Protein AF-A0A538LTF7-F1 (afdb_monomer_lite)

Radius of gyration: 25.53 Å; chains: 1; bounding box: 31×48×80 Å

Secondary structure (DSSP, 8-state):
---------PPPPSS--------TTHHHHHHHHHHHHHHHTT--HHHHHHHTT-SSHHHHHHHHGGGS---HHHHHHHHHHHHHHTTHHHHHHHHH--

Foldseek 3Di:
DDDDDDDPDDDDDDDPDDPPPPPPDPVVVVLVVVLLVCQVVVHDLVVNCVVSVPPDSCVSCVVCVVSHDDCVVVVVVVVVVVCVVVVVVVVVVVVVVD

pLDDT: mean 74.37, std 16.89, range [33.66, 91.5]

Structure (mmCIF, N/CA/C/O backbone):
data_AF-A0A538LTF7-F1
#
_entry.id   AF-A0A538LTF7-F1
#
loop_
_atom_site.group_PDB
_atom_site.id
_atom_site.type_symbol
_atom_site.label_atom_id
_atom_site.label_alt_id
_atom_site.label_comp_id
_atom_site.label_asym_id
_atom_site.label_entity_id
_atom_site.label_seq_id
_atom_site.pdbx_PDB_ins_code
_atom_site.Cartn_x
_atom_site.Cartn_y
_atom_site.Cartn_z
_atom_site.occupancy
_atom_site.B_iso_or_equiv
_atom_site.auth_seq_id
_atom_site.auth_comp_id
_atom_site.auth_asym_id
_atom_site.auth_atom_id
_atom_site.pdbx_PDB_model_num
ATOM 1 N N . MET A 1 1 ? 23.570 -23.652 13.496 1.00 35.69 1 MET A N 1
ATOM 2 C CA . MET A 1 1 ? 24.405 -23.345 14.677 1.00 35.69 1 MET A CA 1
ATOM 3 C C . MET A 1 1 ? 23.612 -22.445 15.606 1.00 35.69 1 MET A C 1
ATOM 5 O O . MET A 1 1 ? 23.249 -21.344 15.222 1.00 35.69 1 MET A O 1
ATOM 9 N N . ALA A 1 2 ? 23.265 -22.984 16.771 1.00 36.03 2 ALA A N 1
ATOM 10 C CA . ALA A 1 2 ? 22.436 -22.358 17.787 1.00 36.03 2 ALA A CA 1
ATOM 11 C C . ALA A 1 2 ? 23.176 -21.226 18.514 1.00 36.03 2 ALA A C 1
ATOM 13 O O . ALA A 1 2 ? 24.363 -21.356 18.813 1.00 36.03 2 ALA A O 1
ATOM 14 N N . ARG A 1 3 ? 22.456 -20.169 18.898 1.00 33.66 3 ARG A N 1
ATOM 15 C CA . ARG A 1 3 ? 22.803 -19.409 20.101 1.00 33.66 3 ARG A CA 1
ATOM 16 C C . ARG A 1 3 ? 21.620 -19.430 21.051 1.00 33.66 3 ARG A C 1
ATOM 18 O O . ARG A 1 3 ? 20.599 -18.791 20.834 1.00 33.66 3 ARG A O 1
ATOM 25 N N . ALA A 1 4 ? 21.799 -20.266 22.066 1.00 43.81 4 ALA A N 1
ATOM 26 C CA . ALA A 1 4 ? 20.948 -20.415 23.221 1.00 43.81 4 ALA A CA 1
ATOM 27 C C . ALA A 1 4 ? 20.905 -19.102 24.014 1.00 43.81 4 ALA A C 1
ATOM 29 O O . ALA A 1 4 ? 21.946 -18.548 24.361 1.00 43.81 4 ALA A O 1
ATOM 30 N N . GLY A 1 5 ? 19.696 -18.637 24.316 1.00 35.97 5 GLY A N 1
ATOM 31 C CA . GLY A 1 5 ? 19.424 -17.523 25.218 1.00 35.97 5 GLY A CA 1
ATOM 32 C C . GLY A 1 5 ? 18.639 -18.011 26.428 1.00 35.97 5 GLY A C 1
ATOM 33 O O . GLY A 1 5 ? 17.439 -17.803 26.505 1.00 35.97 5 GLY A O 1
ATOM 34 N N . VAL A 1 6 ? 19.336 -18.741 27.301 1.00 42.59 6 VAL A N 1
ATOM 35 C CA . VAL A 1 6 ? 19.113 -18.945 28.746 1.00 42.59 6 VAL A CA 1
ATOM 36 C C . VAL A 1 6 ? 17.676 -18.735 29.255 1.00 42.59 6 VAL A C 1
ATOM 38 O O . VAL A 1 6 ? 17.276 -17.632 29.628 1.00 42.59 6 VAL A O 1
ATOM 41 N N . LEU A 1 7 ? 16.940 -19.843 29.381 1.00 38.91 7 LEU A N 1
ATOM 42 C CA . LEU A 1 7 ? 15.726 -19.929 30.190 1.00 38.91 7 LEU A CA 1
ATOM 43 C C . LEU A 1 7 ? 16.117 -19.699 31.663 1.00 38.91 7 LEU A C 1
ATOM 45 O O . LEU A 1 7 ? 16.809 -20.525 32.260 1.00 38.91 7 LEU A O 1
ATOM 49 N N . LYS A 1 8 ? 15.712 -18.575 32.262 1.00 44.97 8 LYS A N 1
ATOM 50 C CA . LYS A 1 8 ? 15.807 -18.401 33.718 1.00 44.97 8 LYS A CA 1
ATOM 51 C C . LYS A 1 8 ? 14.756 -19.301 34.366 1.00 44.97 8 LYS A C 1
ATOM 53 O O . LYS A 1 8 ? 13.563 -19.041 34.267 1.00 44.97 8 LYS A O 1
ATOM 58 N N . THR A 1 9 ? 15.196 -20.374 35.015 1.00 44.59 9 THR A N 1
ATOM 59 C CA . THR A 1 9 ? 14.334 -21.307 35.747 1.00 44.59 9 THR A CA 1
ATOM 60 C C . THR A 1 9 ? 13.760 -20.620 36.988 1.00 44.59 9 THR A C 1
ATOM 62 O O . THR A 1 9 ? 14.418 -20.526 38.024 1.00 44.59 9 THR A O 1
ATOM 65 N N . VAL A 1 10 ? 12.523 -20.132 36.898 1.00 55.66 10 VAL A N 1
ATOM 66 C CA . VAL A 1 10 ? 11.732 -19.726 38.068 1.00 55.66 10 VAL A CA 1
ATOM 67 C C . VAL A 1 10 ? 11.015 -20.967 38.603 1.00 55.66 10 VAL A C 1
ATOM 69 O O . VAL A 1 10 ? 10.348 -21.685 37.861 1.00 55.66 10 VAL A O 1
ATOM 72 N N . ARG A 1 11 ? 11.217 -21.270 39.891 1.00 49.69 11 ARG A N 1
ATOM 73 C CA . ARG A 1 11 ? 10.639 -22.445 40.559 1.00 49.69 11 ARG A CA 1
ATOM 74 C C . ARG A 1 11 ? 9.105 -22.407 40.502 1.00 49.69 11 ARG A C 1
ATOM 76 O O . ARG A 1 11 ? 8.493 -21.422 40.901 1.00 49.69 11 ARG A O 1
ATOM 83 N N . SER A 1 12 ? 8.534 -23.518 40.035 1.00 44.41 12 SER A N 1
ATOM 84 C CA . SER A 1 12 ? 7.102 -23.800 39.881 1.00 44.41 12 SER A CA 1
ATOM 85 C C . SER A 1 12 ? 6.310 -23.573 41.177 1.00 44.41 12 SER A C 1
ATOM 87 O O . SER A 1 12 ? 6.560 -24.243 42.181 1.00 44.41 12 SER A O 1
ATOM 89 N N . GLY A 1 13 ? 5.340 -22.652 41.136 1.00 51.19 13 GLY A N 1
ATOM 90 C CA . GLY A 1 13 ? 4.262 -22.519 42.128 1.00 51.19 13 GLY A CA 1
ATOM 91 C C . GLY A 1 13 ? 3.263 -23.686 42.052 1.00 51.19 13 GLY A C 1
ATOM 92 O O . GLY A 1 13 ? 3.324 -24.485 41.122 1.00 51.19 1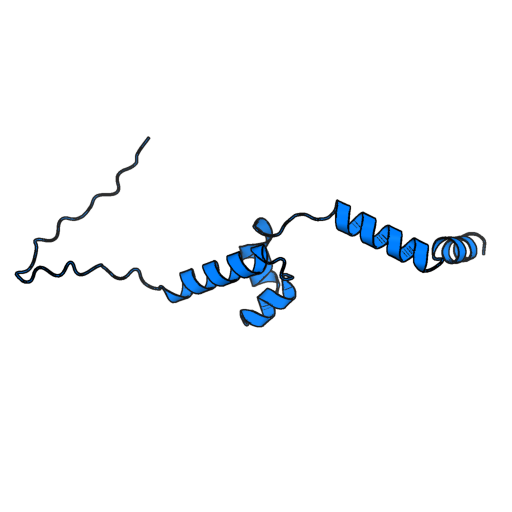3 GLY A O 1
ATOM 93 N N . ARG A 1 14 ? 2.407 -23.835 43.072 1.00 56.78 14 ARG A N 1
ATOM 94 C CA . ARG A 1 14 ? 1.726 -25.072 43.532 1.00 56.78 14 ARG A CA 1
ATOM 95 C C . ARG A 1 14 ? 0.412 -25.413 42.798 1.00 56.78 14 ARG A C 1
ATOM 97 O O . ARG A 1 14 ? -0.424 -26.158 43.298 1.00 56.78 14 ARG A O 1
ATOM 104 N N . ASP A 1 15 ? 0.237 -24.891 41.607 1.00 51.19 15 ASP A N 1
ATOM 105 C CA . ASP A 1 15 ? -0.999 -24.877 40.849 1.00 51.19 15 ASP A CA 1
ATOM 106 C C . ASP A 1 15 ? -0.567 -25.026 39.396 1.00 51.19 15 ASP A C 1
ATOM 108 O O . ASP A 1 15 ? 0.042 -24.116 38.851 1.00 51.19 15 ASP A O 1
ATOM 112 N N . GLY A 1 16 ? -0.762 -26.211 38.805 1.00 54.03 16 GLY A N 1
ATOM 113 C CA . GLY A 1 16 ? -0.168 -26.658 37.530 1.00 54.03 16 GLY A CA 1
ATOM 114 C C . GLY A 1 16 ? -0.553 -25.871 36.266 1.00 54.03 16 GLY A C 1
ATOM 115 O O . GLY A 1 16 ? -0.600 -26.441 35.182 1.00 54.03 16 GLY A O 1
ATOM 116 N N . VAL A 1 17 ? -0.841 -24.579 36.383 1.00 56.78 17 VAL A N 1
ATOM 117 C CA . VAL A 1 17 ? -1.082 -23.637 35.299 1.00 56.78 17 VAL A CA 1
ATOM 118 C C . VAL A 1 17 ? 0.240 -22.947 34.972 1.00 56.78 17 VAL A C 1
ATOM 120 O O . VAL A 1 17 ? 0.744 -22.121 35.732 1.00 56.78 17 VAL A O 1
ATOM 123 N N . THR A 1 18 ? 0.829 -23.275 33.822 1.00 56.53 18 THR A N 1
ATOM 124 C CA . THR A 1 18 ? 1.991 -22.548 33.303 1.00 56.53 18 THR A CA 1
ATOM 125 C C . THR A 1 18 ? 1.557 -21.120 32.981 1.00 56.53 18 THR A C 1
ATOM 127 O O . THR A 1 18 ? 0.873 -20.875 31.989 1.00 56.53 18 THR A O 1
ATOM 130 N N . ARG A 1 19 ? 1.913 -20.157 33.835 1.00 53.84 19 ARG A N 1
ATOM 131 C CA . ARG A 1 19 ? 1.686 -18.739 33.550 1.00 53.84 19 ARG A CA 1
ATOM 132 C C . ARG A 1 19 ? 2.629 -18.342 32.419 1.00 53.84 19 ARG A C 1
ATOM 134 O O . ARG A 1 19 ? 3.810 -18.109 32.652 1.00 53.84 19 ARG A O 1
ATOM 141 N N . VAL A 1 20 ? 2.117 -18.327 31.192 1.00 62.06 20 VAL A N 1
ATOM 142 C CA . VAL A 1 20 ? 2.864 -17.815 30.041 1.00 62.06 20 VAL A CA 1
ATOM 143 C C . VAL A 1 20 ? 3.117 -16.334 30.310 1.00 62.06 20 VAL A C 1
ATOM 145 O O . VAL A 1 20 ? 2.171 -15.576 30.538 1.00 62.06 20 VAL A O 1
ATOM 148 N N . GLU A 1 21 ? 4.384 -15.924 30.349 1.00 60.31 21 GLU A N 1
ATOM 149 C CA . GLU A 1 21 ? 4.743 -14.508 30.350 1.00 60.31 21 GLU A CA 1
ATOM 150 C C . GLU A 1 21 ? 4.196 -13.908 29.050 1.00 60.31 21 GLU A C 1
ATOM 152 O O . GLU A 1 21 ? 4.720 -14.148 27.965 1.00 60.31 21 GLU A O 1
ATOM 157 N N . LEU A 1 22 ? 3.057 -13.217 29.145 1.00 59.88 22 LEU A N 1
ATOM 158 C CA . LEU A 1 22 ? 2.414 -12.570 28.007 1.00 59.88 22 LEU A CA 1
ATOM 159 C C . LEU A 1 22 ? 3.390 -11.550 27.423 1.00 59.88 22 LEU A C 1
ATOM 161 O O . LEU A 1 22 ? 3.669 -10.523 28.045 1.00 59.88 22 LEU A O 1
ATOM 165 N N . LEU A 1 23 ? 3.889 -11.848 26.224 1.00 59.47 23 LEU A N 1
ATOM 166 C CA . LEU A 1 23 ? 4.698 -10.941 25.424 1.00 59.47 23 LEU A CA 1
ATOM 167 C C . LEU A 1 23 ? 3.918 -9.622 25.251 1.00 59.47 23 LEU A C 1
ATOM 169 O O . LEU A 1 23 ? 2.857 -9.584 24.626 1.00 59.47 23 LEU A O 1
ATOM 173 N N . GLN A 1 24 ? 4.392 -8.536 25.856 1.00 55.03 24 GLN A N 1
ATOM 174 C CA . GLN A 1 24 ? 3.847 -7.200 25.608 1.00 55.03 24 GLN A CA 1
ATOM 175 C C .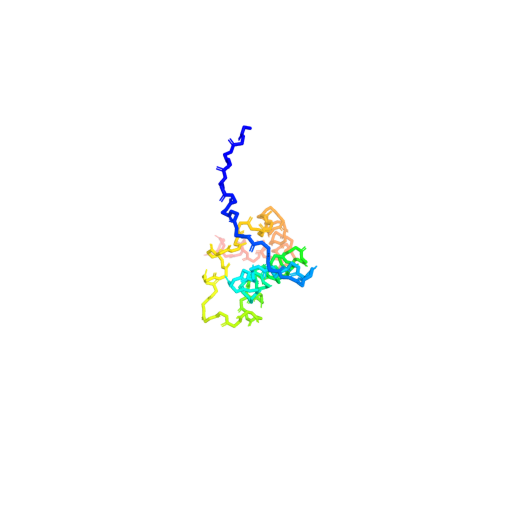 GLN A 1 24 ? 4.354 -6.700 24.234 1.00 55.03 24 GLN A C 1
ATOM 177 O O . GLN A 1 24 ? 5.569 -6.741 24.039 1.00 55.03 24 GLN A O 1
ATOM 182 N N . PRO A 1 25 ? 3.522 -6.155 23.316 1.00 56.25 25 PRO A N 1
ATOM 183 C CA . PRO A 1 25 ? 2.067 -6.202 23.225 1.00 56.25 25 PRO A CA 1
ATOM 184 C C . PRO A 1 25 ? 1.586 -6.912 21.936 1.00 56.25 25 PRO A C 1
ATOM 186 O O . PRO A 1 25 ? 1.944 -6.570 20.810 1.00 56.25 25 PRO A O 1
ATOM 189 N N . ILE A 1 26 ? 0.651 -7.841 22.115 1.00 61.25 26 ILE A N 1
ATOM 190 C CA . ILE A 1 26 ? -0.078 -8.602 21.079 1.00 61.25 26 ILE A CA 1
ATOM 191 C C . ILE A 1 26 ? -0.689 -7.679 19.995 1.00 61.25 26 ILE A C 1
ATOM 193 O O . ILE A 1 26 ? -0.897 -8.079 18.854 1.00 61.25 26 ILE A O 1
ATOM 197 N N . THR A 1 27 ? -0.948 -6.409 20.326 1.00 72.50 27 THR A N 1
ATOM 198 C CA . THR A 1 27 ? -1.561 -5.417 19.431 1.00 72.50 27 THR A CA 1
ATOM 199 C C . THR A 1 27 ? -0.650 -4.962 18.288 1.00 72.50 27 THR A C 1
ATOM 201 O O . THR A 1 27 ? -1.151 -4.719 17.187 1.00 72.50 27 THR A O 1
ATOM 204 N N . HIS A 1 28 ? 0.668 -4.857 18.504 1.00 80.62 28 HIS A N 1
ATOM 205 C CA . HIS A 1 28 ? 1.604 -4.475 17.441 1.00 80.62 28 HIS A CA 1
ATOM 206 C C . HIS A 1 28 ? 1.822 -5.632 16.461 1.00 80.62 28 HIS A C 1
ATOM 208 O O . HIS A 1 28 ? 1.727 -5.423 15.253 1.00 80.62 28 HIS A O 1
ATOM 214 N N . GLU A 1 29 ? 1.977 -6.856 16.962 1.00 81.06 29 GLU A N 1
ATOM 215 C CA . GLU A 1 29 ? 2.111 -8.058 16.129 1.00 81.06 29 GLU A CA 1
ATOM 216 C C . GLU A 1 29 ? 0.853 -8.332 15.291 1.00 81.06 29 GLU A C 1
ATOM 218 O O . GLU A 1 29 ? 0.947 -8.633 14.099 1.00 81.06 29 GLU A O 1
ATOM 223 N N . CYS A 1 30 ? -0.344 -8.131 15.858 1.00 85.00 30 CYS A N 1
ATOM 224 C CA . CYS A 1 30 ? -1.592 -8.198 15.093 1.00 85.00 30 CYS A CA 1
ATOM 225 C C . CYS A 1 30 ? -1.632 -7.153 13.968 1.00 85.00 30 CYS A C 1
ATOM 227 O O . CYS A 1 30 ? -2.075 -7.458 12.863 1.00 85.00 30 CYS A O 1
ATOM 229 N N . ARG A 1 31 ? -1.142 -5.930 14.219 1.00 84.88 31 ARG A N 1
ATOM 230 C CA . ARG A 1 31 ? -1.062 -4.870 13.199 1.00 84.88 31 ARG A CA 1
ATOM 231 C C . ARG A 1 31 ? -0.093 -5.242 12.071 1.00 84.88 31 ARG A C 1
ATOM 233 O O . ARG A 1 31 ? -0.404 -4.969 10.913 1.00 84.88 31 ARG A O 1
ATOM 240 N N . HIS A 1 32 ? 1.040 -5.869 12.387 1.00 89.12 32 HIS A N 1
ATOM 241 C CA . HIS A 1 32 ? 1.975 -6.384 11.383 1.00 89.12 32 HIS A CA 1
ATOM 242 C C . HIS A 1 32 ? 1.367 -7.537 10.582 1.00 89.12 32 HIS A C 1
ATOM 244 O O . HIS A 1 32 ? 1.413 -7.520 9.357 1.00 89.12 32 HIS A O 1
ATOM 250 N N . THR A 1 33 ? 0.715 -8.483 11.258 1.00 89.75 33 THR A N 1
ATOM 251 C CA . THR A 1 33 ? 0.036 -9.619 10.617 1.00 89.75 33 THR A CA 1
ATOM 252 C C . THR A 1 33 ? -1.059 -9.146 9.661 1.00 89.75 33 THR A C 1
ATOM 254 O O . THR A 1 33 ? -1.121 -9.596 8.520 1.00 89.75 33 THR A O 1
ATOM 257 N N . PHE A 1 34 ? -1.886 -8.191 10.092 1.00 90.12 34 PHE A N 1
ATOM 258 C CA . PHE A 1 34 ? -2.915 -7.580 9.252 1.00 90.12 34 PHE A CA 1
ATOM 259 C C . PHE A 1 34 ? -2.320 -6.941 7.991 1.00 90.12 34 PHE A C 1
ATOM 261 O O . PHE A 1 34 ? -2.816 -7.179 6.893 1.00 90.12 34 PHE A O 1
ATOM 268 N N . ALA A 1 35 ? -1.236 -6.173 8.131 1.00 90.06 35 ALA A N 1
ATOM 269 C CA . ALA A 1 35 ? -0.568 -5.555 6.991 1.00 90.06 35 ALA A CA 1
ATOM 270 C C . ALA A 1 35 ? -0.012 -6.596 6.009 1.00 90.06 35 ALA A C 1
ATOM 272 O O . ALA A 1 35 ? -0.269 -6.492 4.812 1.00 90.06 35 ALA A O 1
ATOM 273 N N . SER A 1 36 ? 0.670 -7.631 6.506 1.00 89.25 36 SER A N 1
ATOM 274 C CA . SER A 1 36 ? 1.214 -8.705 5.669 1.00 89.25 36 SER A CA 1
ATOM 275 C C . SER A 1 36 ? 0.125 -9.450 4.891 1.00 89.25 36 SER A C 1
ATOM 277 O O . SER A 1 36 ? 0.295 -9.712 3.704 1.00 89.25 36 SER A O 1
ATOM 279 N N . LEU A 1 37 ? -1.016 -9.747 5.524 1.00 91.50 37 LEU A N 1
ATOM 280 C CA . LEU A 1 37 ? -2.145 -10.414 4.860 1.00 91.50 37 LEU A CA 1
ATOM 281 C C . LEU A 1 37 ? -2.789 -9.535 3.783 1.00 91.50 37 LEU A C 1
ATOM 283 O O . LEU A 1 37 ? -3.112 -10.022 2.704 1.00 91.50 37 LEU A O 1
ATOM 287 N N . MET A 1 38 ? -2.952 -8.239 4.051 1.00 90.12 38 MET A N 1
ATOM 288 C CA . MET A 1 38 ? -3.509 -7.290 3.083 1.00 90.12 38 MET A CA 1
ATOM 289 C C . MET A 1 38 ? -2.599 -7.122 1.861 1.00 90.12 38 MET A C 1
ATOM 291 O O . MET A 1 38 ? -3.090 -7.052 0.736 1.00 90.12 38 MET A O 1
ATOM 295 N N . ILE A 1 39 ? -1.281 -7.101 2.065 1.00 88.56 39 ILE A N 1
ATOM 296 C CA . ILE A 1 39 ? -0.308 -7.030 0.967 1.00 88.56 39 ILE A CA 1
ATOM 297 C C . ILE A 1 39 ? -0.328 -8.319 0.148 1.00 88.56 39 ILE A C 1
ATOM 299 O O . ILE A 1 39 ? -0.393 -8.252 -1.075 1.00 88.56 39 ILE A O 1
ATOM 303 N N . ALA A 1 40 ? -0.364 -9.483 0.804 1.00 86.56 40 ALA A N 1
ATOM 304 C CA . ALA A 1 40 ? -0.490 -10.770 0.119 1.00 86.56 40 ALA A CA 1
ATOM 305 C C . ALA A 1 40 ? -1.799 -10.892 -0.684 1.00 86.56 40 ALA A C 1
ATOM 307 O O . ALA A 1 40 ? -1.832 -11.556 -1.715 1.00 86.56 40 ALA A O 1
ATOM 308 N N . ALA A 1 41 ? -2.869 -10.223 -0.245 1.00 88.06 41 ALA A N 1
ATOM 309 C CA . ALA A 1 41 ? -4.127 -10.123 -0.981 1.00 88.06 41 ALA A CA 1
ATOM 310 C C . ALA A 1 41 ? -4.088 -9.123 -2.161 1.00 88.06 41 ALA A C 1
ATOM 312 O O . ALA A 1 41 ? -5.106 -8.931 -2.822 1.00 88.06 41 ALA A O 1
ATOM 313 N N . GLY A 1 42 ? -2.951 -8.468 -2.425 1.00 86.25 42 GLY A N 1
ATOM 314 C CA . GLY A 1 42 ? -2.787 -7.506 -3.520 1.00 86.25 42 GLY A CA 1
ATOM 315 C C . GLY A 1 42 ? -3.374 -6.121 -3.234 1.00 86.25 42 GLY A C 1
ATOM 316 O O . GLY A 1 42 ? -3.638 -5.350 -4.159 1.00 86.25 42 GLY A O 1
ATOM 317 N N . VAL A 1 43 ? -3.617 -5.775 -1.964 1.00 86.81 43 VAL A N 1
ATOM 318 C CA . VAL A 1 43 ? -4.151 -4.454 -1.609 1.00 86.81 43 VAL A CA 1
ATOM 319 C C . VAL A 1 43 ? -3.082 -3.380 -1.799 1.00 86.81 43 VAL A C 1
ATOM 321 O O . VAL A 1 43 ? -1.963 -3.483 -1.303 1.00 86.81 43 VAL A O 1
ATOM 324 N N . ASN A 1 44 ? -3.459 -2.289 -2.467 1.00 86.44 44 ASN A N 1
ATOM 325 C CA . ASN A 1 44 ? -2.572 -1.154 -2.693 1.00 86.44 44 ASN A CA 1
ATOM 326 C C . ASN A 1 44 ? -2.082 -0.516 -1.373 1.00 86.44 44 ASN A C 1
ATOM 328 O O . ASN A 1 44 ? -2.859 -0.305 -0.436 1.00 86.44 44 ASN A O 1
ATOM 332 N N . ALA A 1 45 ? -0.810 -0.106 -1.346 1.00 85.69 45 ALA A N 1
ATOM 333 C CA . ALA A 1 45 ? -0.150 0.534 -0.204 1.00 85.69 45 ALA A CA 1
ATOM 334 C C . ALA A 1 45 ? -0.920 1.728 0.386 1.00 85.69 45 ALA A C 1
ATOM 336 O O . ALA A 1 45 ? -0.960 1.910 1.604 1.00 85.69 45 ALA A O 1
ATOM 337 N N . LYS A 1 46 ? -1.563 2.539 -0.463 1.00 87.75 46 LYS A N 1
ATOM 338 C CA . LYS A 1 46 ? -2.367 3.687 -0.033 1.00 87.75 46 LYS A CA 1
ATOM 339 C C . LYS A 1 46 ? 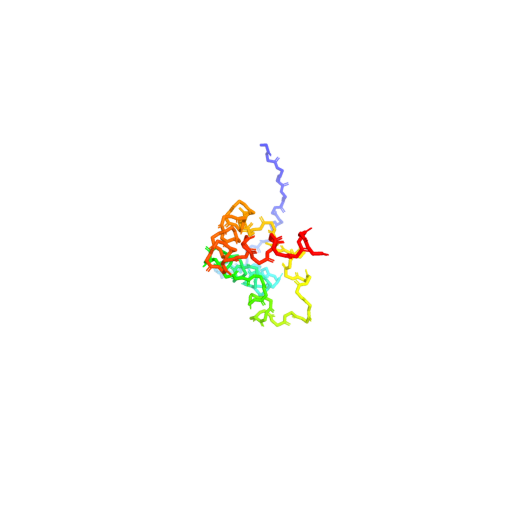-3.608 3.241 0.731 1.00 87.75 46 LYS A C 1
ATOM 341 O O . LYS A 1 46 ? -3.884 3.777 1.800 1.00 87.75 46 LYS A O 1
ATOM 346 N N . ALA A 1 47 ? -4.329 2.251 0.205 1.00 88.50 47 ALA A N 1
ATOM 347 C CA . ALA A 1 47 ? -5.513 1.706 0.860 1.00 88.50 47 ALA A CA 1
ATOM 348 C C . ALA A 1 47 ? -5.142 1.076 2.207 1.00 88.50 47 ALA A C 1
ATOM 350 O O . ALA A 1 47 ? -5.770 1.381 3.220 1.00 88.50 47 ALA A O 1
ATOM 351 N N . LEU A 1 48 ? -4.062 0.289 2.246 1.00 88.88 48 LEU A N 1
ATOM 352 C CA . LEU A 1 48 ? -3.517 -0.256 3.489 1.00 88.88 48 LEU A CA 1
ATOM 353 C C . LEU A 1 48 ? -3.194 0.852 4.505 1.00 88.88 48 LEU A C 1
ATOM 355 O O . LEU A 1 48 ? -3.606 0.771 5.660 1.00 88.88 48 LEU A O 1
ATOM 359 N N . SER A 1 49 ? -2.523 1.920 4.068 1.00 90.62 49 SER A N 1
ATOM 360 C CA . SER A 1 49 ? -2.197 3.075 4.910 1.00 90.62 49 SER A CA 1
ATOM 361 C C . SER A 1 49 ? -3.440 3.727 5.523 1.00 90.62 49 SER A C 1
ATOM 363 O O . SER A 1 49 ? -3.430 4.083 6.703 1.00 90.62 49 SER A O 1
ATOM 365 N N . THR A 1 50 ? -4.521 3.854 4.748 1.00 90.25 50 THR A N 1
ATOM 366 C CA . THR A 1 50 ? -5.808 4.374 5.225 1.00 90.25 50 THR A CA 1
ATOM 367 C C . THR A 1 50 ? -6.450 3.440 6.250 1.00 90.25 50 THR A C 1
ATOM 369 O O . THR A 1 50 ? -6.849 3.911 7.312 1.00 90.25 50 THR A O 1
ATOM 372 N N . TYR A 1 51 ? -6.490 2.127 5.997 1.00 87.62 51 TYR A N 1
ATOM 373 C CA . TYR A 1 51 ? -7.030 1.150 6.955 1.00 87.62 51 TYR A CA 1
ATOM 374 C C . TYR A 1 51 ? -6.267 1.136 8.281 1.00 87.62 51 TYR A C 1
ATOM 376 O O . TYR A 1 51 ? -6.858 0.973 9.345 1.00 87.62 51 TYR A O 1
ATOM 384 N N . MET A 1 52 ? -4.950 1.333 8.232 1.00 87.06 52 MET A N 1
ATOM 385 C CA . MET A 1 52 ? -4.103 1.379 9.423 1.00 87.06 52 MET A CA 1
ATOM 386 C C . MET A 1 52 ? -4.147 2.732 10.152 1.00 87.06 52 MET A C 1
ATOM 388 O O . MET A 1 52 ? -3.590 2.843 11.253 1.00 87.06 52 MET A O 1
ATOM 392 N N . GLY A 1 53 ? -4.784 3.748 9.559 1.00 87.44 53 GLY A N 1
ATOM 393 C CA . GLY A 1 53 ? -4.869 5.102 10.104 1.00 87.44 53 GLY A CA 1
ATOM 394 C C . GLY A 1 53 ? -3.526 5.832 10.126 1.00 87.44 53 GLY A C 1
ATOM 395 O O . GLY A 1 53 ? -3.281 6.641 11.018 1.00 87.44 53 GLY A O 1
ATOM 396 N N . HIS A 1 54 ? -2.616 5.520 9.199 1.00 90.44 54 HIS A N 1
ATOM 397 C CA . HIS A 1 54 ? -1.333 6.212 9.125 1.00 90.44 54 HIS A CA 1
ATOM 398 C C . HIS A 1 54 ? -1.523 7.609 8.524 1.00 90.44 54 HIS A C 1
ATOM 400 O O . HIS A 1 54 ? -2.043 7.754 7.419 1.00 90.44 54 HIS A O 1
ATOM 406 N N . ALA A 1 55 ? -1.055 8.633 9.243 1.00 87.00 55 ALA A N 1
ATOM 407 C CA . ALA A 1 55 ? -1.118 10.029 8.805 1.00 87.00 55 ALA A CA 1
ATOM 408 C C . ALA A 1 55 ? -0.288 10.303 7.537 1.00 87.00 55 ALA A C 1
ATOM 410 O O . ALA A 1 55 ? -0.574 11.242 6.800 1.00 87.00 55 ALA A O 1
ATOM 411 N N . ASN A 1 56 ? 0.732 9.480 7.281 1.00 88.00 56 ASN A N 1
ATOM 412 C CA . ASN A 1 56 ? 1.550 9.537 6.079 1.00 88.00 56 ASN A CA 1
ATOM 413 C C . ASN A 1 56 ? 1.744 8.123 5.514 1.00 88.00 56 ASN A C 1
ATOM 415 O O . ASN A 1 56 ? 2.057 7.189 6.256 1.00 88.00 56 ASN A O 1
ATOM 419 N N . ILE A 1 57 ? 1.603 7.989 4.195 1.00 89.31 57 ILE A N 1
ATOM 420 C CA . ILE A 1 57 ? 1.849 6.748 3.458 1.00 89.31 57 ILE A CA 1
ATOM 421 C C . ILE A 1 57 ? 3.292 6.255 3.593 1.00 89.31 57 ILE A C 1
ATOM 423 O O . ILE A 1 57 ? 3.501 5.043 3.600 1.00 89.31 57 ILE A O 1
ATOM 427 N N . SER A 1 58 ? 4.263 7.157 3.787 1.00 88.75 58 SER A N 1
ATOM 428 C CA . SER A 1 58 ? 5.665 6.792 4.028 1.00 88.75 58 SER A CA 1
ATOM 429 C C . SER A 1 58 ? 5.800 5.799 5.181 1.00 88.75 58 SER A C 1
ATOM 431 O O . SER A 1 58 ? 6.504 4.817 5.040 1.00 88.75 58 SER A O 1
ATOM 433 N N . ILE A 1 59 ? 5.010 5.934 6.255 1.00 87.75 59 ILE A N 1
ATOM 434 C CA . ILE A 1 59 ? 5.040 5.001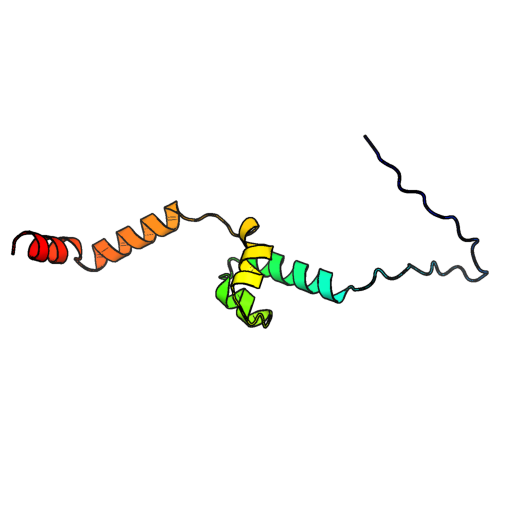 7.398 1.00 87.75 59 ILE A CA 1
ATOM 435 C C . ILE A 1 59 ? 4.741 3.557 6.958 1.00 87.75 59 ILE A C 1
ATOM 437 O O . ILE A 1 59 ? 5.327 2.603 7.470 1.00 87.75 59 ILE A O 1
ATOM 441 N N . THR A 1 60 ? 3.805 3.391 6.023 1.00 89.19 60 THR A N 1
ATOM 442 C CA . THR A 1 60 ? 3.425 2.083 5.474 1.00 89.19 60 THR A CA 1
ATOM 443 C C . THR A 1 60 ? 4.492 1.566 4.518 1.00 89.19 60 THR A C 1
ATOM 445 O O . THR A 1 60 ? 4.862 0.397 4.598 1.00 89.19 60 THR A O 1
ATOM 448 N N . LEU A 1 61 ? 4.992 2.428 3.632 1.00 88.56 61 LEU A N 1
ATOM 449 C CA . LEU A 1 61 ? 5.991 2.063 2.629 1.00 88.56 61 LEU A CA 1
ATOM 450 C C . LEU A 1 61 ? 7.335 1.720 3.280 1.00 88.56 61 LEU A C 1
ATOM 452 O O . LEU A 1 61 ? 7.856 0.638 3.042 1.00 88.56 61 LEU A O 1
ATOM 456 N N . ASP A 1 62 ? 7.830 2.548 4.195 1.00 90.06 62 ASP A N 1
ATOM 457 C CA . ASP A 1 62 ? 9.086 2.318 4.919 1.00 90.06 62 ASP A CA 1
ATOM 458 C C . ASP A 1 62 ? 9.080 0.973 5.659 1.00 90.06 62 ASP A C 1
ATOM 460 O O . ASP A 1 62 ? 10.107 0.312 5.799 1.00 90.06 62 ASP A O 1
ATOM 464 N N . ARG A 1 63 ? 7.905 0.550 6.141 1.00 87.38 63 ARG A N 1
ATOM 465 C CA . ARG A 1 63 ? 7.750 -0.665 6.942 1.00 87.38 63 ARG A CA 1
ATOM 466 C C . ARG A 1 63 ? 7.434 -1.914 6.131 1.00 87.38 63 ARG A C 1
ATOM 468 O O . ARG A 1 63 ? 7.864 -2.987 6.539 1.00 87.38 63 ARG A O 1
ATOM 475 N N . TYR A 1 64 ? 6.682 -1.804 5.039 1.00 88.69 64 TYR A N 1
ATOM 476 C CA . TYR A 1 64 ? 6.136 -2.968 4.336 1.00 88.69 64 TYR A CA 1
ATOM 477 C C . TYR A 1 64 ? 6.396 -3.000 2.828 1.00 88.69 64 TYR A C 1
ATOM 479 O O . TYR A 1 64 ? 5.998 -3.971 2.192 1.00 88.69 64 TYR A O 1
ATOM 487 N N . ALA A 1 65 ? 7.063 -2.001 2.238 1.00 85.62 65 ALA A N 1
ATOM 488 C CA . ALA A 1 65 ? 7.332 -1.989 0.794 1.00 85.62 65 ALA A CA 1
ATOM 489 C C . ALA A 1 65 ? 8.070 -3.250 0.319 1.00 85.62 65 ALA A C 1
ATOM 491 O O . ALA A 1 65 ? 7.788 -3.748 -0.759 1.00 85.62 65 ALA A O 1
ATOM 492 N N . HIS A 1 66 ? 8.942 -3.822 1.154 1.00 84.88 66 HIS A N 1
ATOM 493 C CA . HIS A 1 66 ? 9.669 -5.058 0.848 1.00 84.88 66 HIS A CA 1
ATOM 494 C C . HIS A 1 66 ? 8.783 -6.312 0.716 1.00 84.88 66 HIS A C 1
ATOM 496 O O . HIS A 1 66 ? 9.262 -7.339 0.248 1.00 84.88 66 HIS A O 1
ATOM 502 N N . LEU A 1 67 ? 7.526 -6.262 1.172 1.00 84.12 67 LEU A N 1
ATOM 503 C CA . LEU A 1 67 ? 6.551 -7.347 1.009 1.00 84.12 67 LEU A CA 1
ATOM 504 C C . LEU A 1 67 ? 5.703 -7.180 -0.253 1.00 84.12 67 LEU A C 1
ATOM 506 O O . LEU A 1 67 ? 4.972 -8.099 -0.616 1.00 84.12 67 LEU A O 1
ATOM 510 N N . MET A 1 68 ? 5.735 -6.001 -0.872 1.00 81.94 68 MET A N 1
ATOM 511 C CA . MET A 1 68 ? 4.938 -5.719 -2.055 1.00 81.94 68 MET A CA 1
ATOM 512 C C . MET A 1 68 ? 5.616 -6.364 -3.267 1.00 81.94 68 MET A C 1
ATOM 514 O O . MET A 1 68 ? 6.838 -6.255 -3.394 1.00 81.94 68 MET A O 1
ATOM 518 N N . PRO A 1 69 ? 4.856 -7.051 -4.135 1.00 76.31 69 PRO A N 1
ATOM 519 C CA . PRO A 1 69 ? 5.412 -7.576 -5.371 1.00 76.31 69 PRO A CA 1
ATOM 520 C C . PRO A 1 69 ? 5.930 -6.415 -6.230 1.00 76.31 69 PRO A C 1
ATOM 522 O O . PRO A 1 69 ? 5.301 -5.356 -6.311 1.00 76.31 69 PRO A O 1
ATOM 525 N N . GLY A 1 70 ? 7.116 -6.602 -6.809 1.00 74.06 70 GLY A N 1
ATOM 526 C CA . GLY A 1 70 ? 7.613 -5.736 -7.870 1.00 74.06 70 GLY A CA 1
ATOM 527 C C . GLY A 1 70 ? 6.881 -6.105 -9.151 1.00 74.06 70 GLY A C 1
ATOM 528 O O . GLY A 1 70 ? 7.014 -7.232 -9.621 1.00 74.06 70 GLY A O 1
ATOM 529 N N . ASP A 1 71 ? 6.088 -5.171 -9.663 1.00 68.88 71 ASP A N 1
ATOM 530 C CA . ASP A 1 71 ? 5.264 -5.355 -10.857 1.00 68.88 71 ASP A CA 1
ATOM 531 C C . ASP A 1 71 ? 5.638 -4.311 -11.923 1.00 68.88 71 ASP A C 1
ATOM 533 O O . ASP A 1 71 ? 4.782 -3.852 -12.676 1.00 68.88 71 ASP A O 1
ATOM 537 N N . GLU A 1 72 ? 6.901 -3.867 -11.976 1.00 78.06 72 GLU A N 1
ATOM 538 C CA . GLU A 1 72 ? 7.347 -2.813 -12.895 1.00 78.06 72 GLU A CA 1
ATOM 539 C C . GLU A 1 72 ? 7.095 -3.183 -14.364 1.00 78.06 72 GLU A C 1
ATOM 541 O O . GLU A 1 72 ? 6.599 -2.353 -15.129 1.00 78.06 72 GLU A O 1
ATOM 546 N N . ASP A 1 73 ? 7.355 -4.437 -14.740 1.00 78.88 73 ASP A N 1
ATOM 547 C CA . ASP A 1 73 ? 7.125 -4.941 -16.099 1.00 78.88 73 ASP A CA 1
ATOM 548 C C . ASP A 1 73 ? 5.626 -5.029 -16.430 1.00 78.88 73 ASP A C 1
ATOM 550 O O . ASP A 1 73 ? 5.193 -4.663 -17.526 1.00 78.88 73 ASP A O 1
ATOM 554 N N . GLU A 1 74 ? 4.798 -5.461 -15.474 1.00 82.88 74 GLU A N 1
ATOM 555 C CA . GLU A 1 74 ? 3.345 -5.479 -15.654 1.00 82.88 74 GLU A CA 1
ATOM 556 C C . GLU A 1 74 ? 2.782 -4.051 -15.729 1.00 82.88 74 GLU A C 1
ATOM 558 O O . GLU A 1 74 ? 1.892 -3.765 -16.533 1.00 82.88 74 GLU A O 1
ATOM 563 N N . ALA A 1 75 ? 3.311 -3.131 -14.923 1.00 83.31 75 ALA A N 1
ATOM 564 C CA . ALA A 1 75 ? 2.941 -1.725 -14.951 1.00 83.31 75 ALA A CA 1
ATOM 565 C C . ALA A 1 75 ? 3.296 -1.079 -16.297 1.00 83.31 75 ALA A C 1
ATOM 567 O O . ALA A 1 75 ? 2.468 -0.342 -16.840 1.00 83.31 75 ALA A O 1
ATOM 568 N N . ALA A 1 76 ? 4.468 -1.397 -16.856 1.00 87.00 76 ALA A N 1
ATOM 569 C CA . ALA A 1 76 ? 4.864 -0.971 -18.195 1.00 87.00 76 ALA A CA 1
ATOM 570 C C . ALA A 1 76 ? 3.891 -1.506 -19.256 1.00 87.00 76 ALA A C 1
ATOM 572 O O . ALA A 1 76 ? 3.306 -0.719 -19.997 1.00 87.00 76 ALA A O 1
ATOM 573 N N . GLY A 1 77 ? 3.594 -2.811 -19.247 1.00 89.00 77 GLY A N 1
ATOM 574 C CA . GLY A 1 77 ? 2.645 -3.400 -20.198 1.00 89.00 77 GLY A CA 1
ATOM 575 C C . GLY A 1 77 ? 1.225 -2.822 -20.092 1.00 89.00 77 GLY A C 1
ATOM 576 O O . GLY A 1 77 ? 0.556 -2.591 -21.102 1.00 89.00 77 GLY A O 1
ATOM 577 N N . ARG A 1 78 ? 0.752 -2.524 -18.875 1.00 87.69 78 ARG A N 1
ATOM 578 C CA . ARG A 1 78 ? -0.541 -1.848 -18.655 1.00 87.69 78 ARG A CA 1
ATOM 579 C C . ARG A 1 78 ? -0.540 -0.415 -19.195 1.00 87.69 78 ARG A C 1
ATOM 581 O O . ARG A 1 78 ? -1.573 0.034 -19.698 1.00 87.69 78 ARG A O 1
ATOM 588 N N . LEU A 1 79 ? 0.580 0.300 -19.076 1.00 87.06 79 LEU A N 1
ATOM 589 C CA . LEU A 1 79 ? 0.740 1.647 -19.621 1.00 87.06 79 LEU A CA 1
ATOM 590 C C . LEU A 1 79 ? 0.738 1.628 -21.153 1.00 87.06 79 LEU A C 1
ATOM 592 O O . LEU A 1 79 ? -0.011 2.398 -21.753 1.00 87.06 79 LEU A O 1
ATOM 596 N N . ASP A 1 80 ? 1.49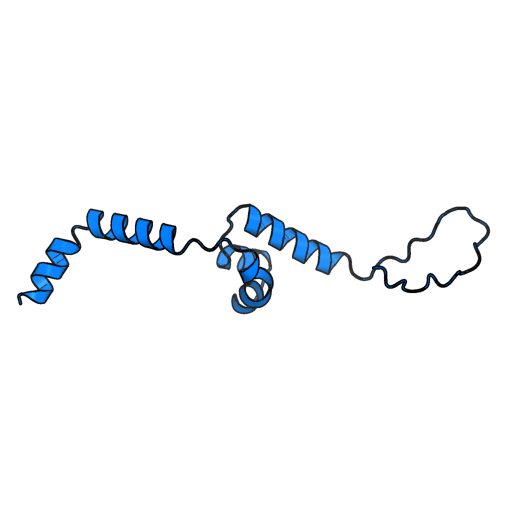5 0.723 -21.771 1.00 90.88 80 ASP A N 1
ATOM 597 C CA . ASP A 1 80 ? 1.552 0.577 -23.230 1.00 90.88 80 ASP A CA 1
ATOM 598 C C . ASP A 1 80 ? 0.154 0.318 -23.807 1.00 90.88 80 ASP A C 1
ATOM 600 O O . ASP A 1 80 ? -0.327 1.070 -24.657 1.00 90.88 80 ASP A O 1
ATOM 604 N N . ALA A 1 81 ? -0.578 -0.645 -23.237 1.00 90.19 81 ALA A N 1
ATOM 605 C CA . ALA A 1 81 ? -1.946 -0.955 -23.655 1.00 90.19 81 ALA A CA 1
ATOM 606 C C . ALA A 1 81 ? -2.921 0.230 -23.488 1.00 90.19 81 ALA A C 1
ATOM 608 O O . ALA A 1 81 ? -3.884 0.379 -24.250 1.00 90.19 81 ALA A O 1
ATOM 609 N N . TYR A 1 82 ? -2.717 1.077 -22.473 1.00 89.25 82 TYR A N 1
ATOM 610 C CA . TYR A 1 82 ? -3.510 2.292 -22.288 1.00 89.25 82 TYR A CA 1
ATOM 611 C C . TYR A 1 82 ? -3.206 3.334 -23.372 1.00 89.25 82 TYR A C 1
ATOM 613 O O . TYR A 1 82 ? -4.135 3.919 -23.936 1.00 89.25 82 TYR A O 1
ATOM 621 N N . LEU A 1 83 ? -1.926 3.548 -23.685 1.00 89.38 83 LEU A N 1
ATOM 622 C CA . LEU A 1 83 ? -1.487 4.510 -24.695 1.00 89.38 83 LEU A CA 1
ATOM 623 C C . LEU A 1 83 ? -1.943 4.113 -26.103 1.00 89.38 83 LEU A C 1
ATOM 625 O O . LEU A 1 83 ? -2.419 4.981 -26.844 1.00 89.38 83 LEU A O 1
ATOM 629 N N . GLU A 1 84 ? -1.866 2.821 -26.433 1.00 88.19 84 GLU A N 1
ATOM 630 C CA . GLU A 1 84 ? -2.371 2.249 -27.687 1.00 88.19 84 GLU A CA 1
ATOM 631 C C . GLU A 1 84 ? -3.879 2.472 -27.839 1.00 88.19 84 GLU A C 1
ATOM 633 O O . GLU A 1 84 ? -4.341 2.962 -28.870 1.00 88.19 84 GLU A O 1
ATOM 638 N N . ARG A 1 85 ? -4.663 2.198 -26.787 1.00 81.50 85 ARG A N 1
ATOM 639 C CA . ARG A 1 85 ? -6.119 2.422 -26.803 1.00 81.50 85 ARG A CA 1
ATOM 640 C C . ARG A 1 85 ? -6.484 3.888 -27.019 1.00 81.50 85 ARG A C 1
ATOM 642 O O . ARG A 1 85 ? -7.492 4.185 -27.653 1.00 81.50 85 ARG A O 1
ATOM 649 N N . ALA A 1 86 ? -5.712 4.802 -26.443 1.00 79.38 86 ALA A N 1
ATOM 650 C CA . ALA A 1 86 ? -6.005 6.228 -26.478 1.00 79.38 86 ALA A CA 1
ATOM 651 C C . ALA A 1 86 ? -5.600 6.913 -27.804 1.00 79.38 86 ALA A C 1
ATOM 653 O O . ALA A 1 86 ? -5.677 8.141 -27.886 1.00 79.38 86 ALA A O 1
ATOM 654 N N . ASP A 1 87 ? -5.188 6.154 -28.834 1.00 73.50 87 ASP A N 1
ATOM 655 C CA . ASP A 1 87 ? -4.601 6.667 -30.087 1.00 73.50 87 ASP A CA 1
ATOM 656 C C . ASP A 1 87 ? -3.524 7.730 -29.807 1.00 73.50 87 ASP A C 1
ATOM 658 O O . ASP A 1 87 ? -3.398 8.772 -30.459 1.00 73.50 87 ASP A O 1
ATOM 662 N N . THR A 1 88 ? -2.783 7.510 -28.716 1.00 73.81 88 THR A N 1
ATOM 663 C CA . THR A 1 88 ? -1.834 8.499 -28.207 1.00 73.81 88 THR A CA 1
ATOM 664 C C . THR A 1 88 ? -0.647 8.603 -29.153 1.00 73.81 88 THR A C 1
ATOM 666 O O . THR A 1 88 ? -0.092 9.682 -29.300 1.00 73.81 88 THR A O 1
ATOM 669 N N . ALA A 1 89 ? -0.309 7.522 -29.863 1.00 67.94 89 ALA A N 1
ATOM 670 C CA . ALA A 1 89 ? 0.718 7.516 -30.898 1.00 67.94 89 ALA A CA 1
ATOM 671 C C . ALA A 1 89 ? 0.413 8.516 -32.029 1.00 67.94 89 ALA A C 1
ATOM 673 O O . ALA A 1 89 ? 1.288 9.304 -32.384 1.00 67.94 89 ALA A O 1
ATOM 674 N N . ALA A 1 90 ? -0.825 8.564 -32.538 1.00 71.62 90 ALA A N 1
ATOM 675 C CA . ALA A 1 90 ? -1.206 9.544 -33.558 1.00 71.62 90 ALA A CA 1
ATOM 676 C C . ALA A 1 90 ? -1.236 10.974 -33.000 1.00 71.62 90 ALA A C 1
ATOM 678 O O . ALA A 1 90 ? -0.799 11.912 -33.667 1.00 71.62 90 ALA A O 1
ATOM 679 N N . ARG A 1 91 ? -1.701 11.151 -31.756 1.00 71.94 91 ARG A N 1
ATOM 680 C CA . ARG A 1 91 ? -1.710 12.461 -31.081 1.00 71.94 91 ARG A CA 1
ATOM 681 C C . ARG A 1 91 ? -0.305 12.988 -30.788 1.00 71.94 91 ARG A C 1
ATOM 683 O O . ARG A 1 91 ? -0.070 14.180 -30.931 1.00 71.94 91 ARG A O 1
ATOM 690 N N . LEU A 1 92 ? 0.629 12.121 -30.404 1.00 72.62 92 LEU A N 1
ATOM 691 C CA . LEU A 1 92 ? 2.032 12.476 -30.195 1.00 72.62 92 LEU A CA 1
ATOM 692 C C . LEU A 1 92 ? 2.728 12.792 -31.521 1.00 72.62 92 LEU A C 1
ATOM 694 O O . LEU A 1 92 ? 3.465 13.769 -31.581 1.00 72.62 92 LEU A O 1
ATOM 698 N N . ALA A 1 93 ? 2.452 12.039 -32.591 1.00 73.50 93 ALA A N 1
ATOM 699 C CA . ALA A 1 93 ? 2.990 12.330 -33.921 1.00 73.50 93 ALA A CA 1
ATOM 700 C C . ALA A 1 93 ? 2.592 13.73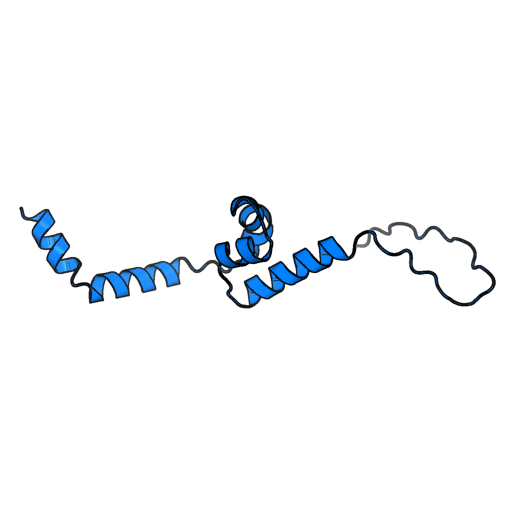7 -34.409 1.00 73.50 93 ALA A C 1
ATOM 702 O O . ALA A 1 93 ? 3.434 14.482 -34.899 1.00 73.50 93 ALA A O 1
ATOM 703 N N . GLN A 1 94 ? 1.341 14.144 -34.173 1.00 70.69 94 GLN A N 1
ATOM 704 C CA . GLN A 1 94 ? 0.853 15.491 -34.502 1.00 70.69 94 GLN A CA 1
ATOM 705 C C . GLN A 1 94 ? 1.517 16.610 -33.682 1.00 70.69 94 GLN A C 1
ATOM 707 O O . GLN A 1 94 ? 1.582 17.741 -34.149 1.00 70.69 94 GLN A O 1
ATOM 712 N N . VAL A 1 95 ? 1.995 16.316 -32.467 1.00 73.44 95 VAL A N 1
ATOM 713 C CA . VAL A 1 95 ? 2.701 17.284 -31.605 1.00 73.44 95 VAL A CA 1
ATOM 714 C C . VAL A 1 95 ? 4.183 17.402 -31.973 1.00 73.44 95 VAL A C 1
ATOM 716 O O . VAL A 1 95 ? 4.788 18.432 -31.709 1.00 73.44 95 VAL A O 1
ATOM 719 N N . VAL A 1 96 ? 4.780 16.363 -32.562 1.00 66.88 96 VAL A N 1
ATOM 720 C CA . VAL A 1 96 ? 6.202 16.355 -32.948 1.00 66.88 96 VAL A CA 1
ATOM 721 C C . VAL A 1 96 ? 6.433 16.973 -34.335 1.00 66.88 96 VAL A C 1
ATOM 723 O O . VAL A 1 96 ? 7.513 17.502 -34.583 1.00 66.88 96 VAL A O 1
ATOM 726 N N . GLU A 1 97 ? 5.441 16.928 -35.230 1.00 59.22 97 GLU A N 1
ATOM 727 C CA . GLU A 1 97 ? 5.535 17.487 -36.592 1.00 59.22 97 GLU A CA 1
ATOM 728 C C . GLU A 1 97 ? 5.022 18.937 -36.745 1.00 59.22 97 GLU A C 1
ATOM 730 O O . GLU A 1 97 ? 5.103 19.491 -37.843 1.00 59.22 97 GLU A O 1
ATOM 735 N N . GLY A 1 98 ? 4.504 19.558 -35.679 1.00 48.91 98 GLY A N 1
ATOM 736 C CA . GLY A 1 98 ? 4.065 20.964 -35.653 1.00 48.91 98 GLY A CA 1
ATOM 737 C C . GLY A 1 98 ? 5.034 21.870 -34.908 1.00 48.91 98 GLY A C 1
ATOM 738 O O . GLY A 1 98 ? 5.272 22.995 -35.402 1.00 48.91 98 GLY A O 1
#

Sequence (98 aa):
MARAGVLKTVRSGRDGVTRVELLQPITHECRHTFASLMIAAGVNAKALSTYMGHANISITLDRYAHLMPGDEDEAAGRLDAYLERADTAARLAQVVEG